Protein AF-A0A078K912-F1 (afdb_monomer_lite)

Sequence (157 aa):
MDDIADFLDISDNPNKNKKINKDNENKNMNKNKAQEKIVTLESTPLNSIKDCEHLGEILAFRIKKSNAKSVAIERFISIILQASEMKLGNKELISLNRKIQDMIDKREKKQRESLVNKKKPNEVKNSIKNYKDEVDMIYGDLSYDEEDYDDEYPEDF

pLDDT: mean 70.92, std 22.08, range [36.16, 97.94]

Foldseek 3Di:
DDDDDPDDDPDDDDDDDDDDDDDDDDDPPPPPPVPPPVPDVVNQDPPDPVSVVVVVVNVVVCVVVDPDDPVVVVVVVVVVVVVCPVVDDPVRVVVVVVVVVVVVVVVVVVVVVVVVVVVPPPPVVVVVVVVVVVCCVVPVPPPPPPPPPPPPDDDDD

Structure (mmCIF, N/CA/C/O backbone):
data_AF-A0A078K912-F1
#
_entry.id   AF-A0A078K912-F1
#
loop_
_atom_site.group_PDB
_atom_site.id
_atom_site.type_symbol
_atom_site.label_atom_id
_atom_site.label_alt_id
_atom_site.label_comp_id
_atom_site.label_asym_id
_atom_site.label_entity_id
_atom_site.label_seq_id
_atom_site.pdbx_PDB_ins_code
_atom_site.Cartn_x
_atom_site.Cartn_y
_atom_site.Cartn_z
_atom_site.occupancy
_atom_site.B_iso_or_equiv
_atom_site.auth_seq_id
_atom_site.auth_comp_id
_atom_site.auth_asym_id
_atom_site.auth_atom_id
_atom_site.pdbx_PDB_model_num
ATOM 1 N N . MET A 1 1 ? -62.526 12.167 -3.284 1.00 42.31 1 MET A N 1
ATOM 2 C CA . MET A 1 1 ? -63.564 11.622 -2.400 1.00 42.31 1 MET A CA 1
ATOM 3 C C . MET A 1 1 ? -63.256 10.152 -2.273 1.00 42.31 1 MET A C 1
ATOM 5 O O . MET A 1 1 ? -63.278 9.465 -3.288 1.00 42.31 1 MET A O 1
ATOM 9 N N . ASP A 1 2 ? -62.810 9.757 -1.084 1.00 47.25 2 ASP A N 1
ATOM 10 C CA . ASP A 1 2 ? -62.801 8.365 -0.637 1.00 47.25 2 ASP A CA 1
ATOM 11 C C . ASP A 1 2 ? -64.218 7.787 -0.711 1.00 47.25 2 ASP A C 1
ATOM 13 O O . ASP A 1 2 ? -65.160 8.568 -0.640 1.00 47.25 2 ASP A O 1
ATOM 17 N N . ASP A 1 3 ? -64.328 6.468 -0.891 1.00 48.41 3 ASP A N 1
ATOM 18 C CA . ASP A 1 3 ? -65.366 5.575 -0.333 1.00 48.41 3 ASP A CA 1
ATOM 19 C C . ASP A 1 3 ? -65.168 4.185 -0.979 1.00 48.41 3 ASP A C 1
ATOM 21 O O . ASP A 1 3 ? -65.375 3.989 -2.174 1.00 48.41 3 ASP A O 1
ATOM 25 N N . ILE A 1 4 ? -64.493 3.251 -0.303 1.00 53.22 4 ILE A N 1
ATOM 26 C CA . ILE A 1 4 ? -65.132 2.245 0.565 1.00 53.22 4 ILE A CA 1
ATOM 27 C C . ILE A 1 4 ? -66.203 1.458 -0.204 1.00 53.22 4 ILE A C 1
ATOM 29 O O . ILE A 1 4 ? -67.387 1.769 -0.160 1.00 53.22 4 ILE A O 1
ATOM 33 N N . ALA A 1 5 ? -65.775 0.389 -0.874 1.00 51.50 5 ALA A N 1
ATOM 34 C CA . ALA A 1 5 ? -66.642 -0.730 -1.247 1.00 51.50 5 ALA A CA 1
ATOM 35 C C . ALA A 1 5 ? -65.825 -2.030 -1.350 1.00 51.50 5 ALA A C 1
ATOM 37 O O . ALA A 1 5 ? -65.942 -2.784 -2.306 1.00 51.50 5 ALA A O 1
ATOM 38 N N . ASP A 1 6 ? -64.983 -2.262 -0.341 1.00 52.56 6 ASP A N 1
ATOM 39 C CA . ASP A 1 6 ? -64.335 -3.548 -0.049 1.00 52.56 6 ASP A CA 1
ATOM 40 C C . ASP A 1 6 ? -64.937 -4.116 1.250 1.00 52.56 6 ASP A C 1
ATOM 42 O O . ASP A 1 6 ? -64.252 -4.444 2.219 1.00 52.56 6 ASP A O 1
ATOM 46 N N . PHE A 1 7 ? -66.267 -4.165 1.326 1.00 47.47 7 PHE A N 1
ATOM 47 C CA . PHE A 1 7 ? -66.950 -4.755 2.470 1.00 47.47 7 PHE A CA 1
ATOM 48 C C . PHE A 1 7 ? -68.193 -5.498 1.986 1.00 47.47 7 PHE A C 1
ATOM 50 O O . PHE A 1 7 ? -69.193 -4.871 1.655 1.00 47.47 7 PHE A O 1
ATOM 57 N N . LEU A 1 8 ? -68.108 -6.835 2.009 1.00 46.41 8 LEU A N 1
ATOM 58 C CA . LEU A 1 8 ? -69.173 -7.831 1.798 1.00 46.41 8 LEU A CA 1
ATOM 59 C C . LEU A 1 8 ? -69.328 -8.396 0.374 1.00 46.41 8 LEU A C 1
ATOM 61 O O . LEU A 1 8 ? -70.329 -8.159 -0.291 1.00 46.41 8 LEU A O 1
ATOM 65 N N . ASP A 1 9 ? -68.423 -9.299 -0.011 1.00 46.75 9 ASP A N 1
ATOM 66 C CA . ASP A 1 9 ? -68.859 -10.507 -0.729 1.00 46.75 9 ASP A CA 1
ATOM 67 C C . ASP A 1 9 ? -68.198 -11.752 -0.116 1.00 46.75 9 ASP A C 1
ATOM 69 O O . ASP A 1 9 ? -67.259 -12.355 -0.634 1.00 46.75 9 ASP A O 1
ATOM 73 N N . ILE A 1 10 ? -68.666 -12.078 1.092 1.00 49.59 10 ILE A N 1
ATOM 74 C CA . ILE A 1 10 ? -68.551 -13.420 1.659 1.00 49.59 10 ILE A CA 1
ATOM 75 C C . ILE A 1 10 ? -69.689 -14.223 1.029 1.00 49.59 10 ILE A C 1
ATOM 77 O O . ILE A 1 10 ? -70.836 -14.124 1.463 1.00 49.59 10 ILE A O 1
ATOM 81 N N . SER A 1 11 ? -69.370 -15.030 0.020 1.00 46.25 11 SER A N 1
ATOM 82 C CA . SER A 1 11 ? -70.209 -16.156 -0.380 1.00 46.25 11 SER A CA 1
ATOM 83 C C . SER A 1 11 ? -69.470 -17.466 -0.111 1.00 46.25 11 SER A C 1
ATOM 85 O O . SER A 1 11 ? -68.668 -17.968 -0.896 1.00 46.25 11 SER A O 1
ATOM 87 N N . ASP A 1 12 ? -69.766 -18.013 1.066 1.00 42.56 12 ASP A N 1
ATOM 88 C CA . ASP A 1 12 ? -69.550 -19.407 1.424 1.00 42.56 12 ASP A CA 1
ATOM 89 C C . ASP A 1 12 ? -70.327 -20.328 0.466 1.00 42.56 12 ASP A C 1
ATOM 91 O O . ASP A 1 12 ? -71.558 -20.292 0.432 1.00 42.56 12 ASP A O 1
ATOM 95 N N . ASN A 1 13 ? -69.641 -21.233 -0.244 1.00 42.81 13 ASN A N 1
ATOM 96 C CA . ASN A 1 13 ? -70.169 -22.590 -0.421 1.00 42.81 13 ASN A CA 1
ATOM 97 C C . ASN A 1 13 ? -69.055 -23.622 -0.723 1.00 42.81 13 ASN A C 1
ATOM 99 O O . ASN A 1 13 ? -68.161 -23.350 -1.530 1.00 42.81 13 ASN A O 1
ATOM 103 N N . PRO A 1 14 ? -69.090 -24.818 -0.099 1.00 44.53 14 PRO A N 1
ATOM 104 C CA . PRO A 1 14 ? -67.968 -25.737 -0.007 1.00 44.53 14 PRO A CA 1
ATOM 105 C C . PRO A 1 14 ? -68.033 -26.874 -1.043 1.00 44.53 14 PRO A C 1
ATOM 107 O O . PRO A 1 14 ? -69.082 -27.206 -1.589 1.00 44.53 14 PRO A O 1
ATOM 110 N N . ASN A 1 15 ? -66.896 -27.555 -1.215 1.00 38.16 15 ASN A N 1
ATOM 111 C CA . ASN A 1 15 ? -66.718 -28.842 -1.902 1.00 38.16 15 ASN A CA 1
ATOM 112 C C . ASN A 1 15 ? -66.951 -28.893 -3.424 1.00 38.16 15 ASN A C 1
ATOM 114 O O . ASN A 1 15 ? -68.046 -29.191 -3.894 1.00 38.16 15 ASN A O 1
ATOM 118 N N . LYS A 1 16 ? -65.840 -28.885 -4.180 1.00 40.59 16 LYS A N 1
ATOM 119 C CA . LYS A 1 16 ? -65.564 -29.929 -5.190 1.00 40.59 16 LYS A CA 1
ATOM 120 C C . LYS A 1 16 ? -64.072 -30.010 -5.562 1.00 40.59 16 LYS A C 1
ATOM 122 O O . LYS A 1 16 ? -63.530 -29.169 -6.260 1.00 40.59 16 LYS A O 1
ATOM 127 N N . ASN A 1 17 ? -63.480 -31.126 -5.133 1.00 40.91 17 ASN A N 1
ATOM 128 C CA . ASN A 1 17 ? -62.391 -31.888 -5.753 1.00 40.91 17 ASN A CA 1
ATOM 129 C C . ASN A 1 17 ? -60.946 -31.347 -5.757 1.00 40.91 17 ASN A C 1
ATOM 131 O O . ASN A 1 17 ? -60.490 -30.662 -6.666 1.00 40.91 17 ASN A O 1
ATOM 135 N N . LYS A 1 18 ? -60.183 -31.896 -4.797 1.00 42.91 18 LYS A N 1
ATOM 136 C CA . LYS A 1 18 ? -58.762 -32.277 -4.888 1.00 42.91 18 LYS A CA 1
ATOM 137 C C . LYS A 1 18 ? -58.312 -32.601 -6.324 1.00 42.91 18 LYS A C 1
ATOM 139 O O . LYS A 1 18 ? -58.683 -33.642 -6.864 1.00 42.91 18 LYS A O 1
ATOM 144 N N . LYS A 1 19 ? -57.346 -31.835 -6.832 1.00 39.97 19 LYS A N 1
ATOM 145 C CA . LYS A 1 19 ? -56.191 -32.388 -7.550 1.00 39.97 19 LYS A CA 1
ATOM 146 C C . LYS A 1 19 ? -54.924 -31.715 -7.039 1.00 39.97 19 LYS A C 1
ATOM 148 O O . LYS A 1 19 ? -54.718 -30.518 -7.180 1.00 39.97 19 LYS A O 1
ATOM 153 N N . ILE A 1 20 ? -54.124 -32.542 -6.383 1.00 41.19 20 ILE A N 1
ATOM 154 C CA . ILE A 1 20 ? -52.758 -32.286 -5.953 1.00 41.19 20 ILE A CA 1
ATOM 155 C C . ILE A 1 20 ? -51.915 -32.073 -7.212 1.00 41.19 20 ILE A C 1
ATOM 157 O O . ILE A 1 20 ? -51.899 -32.949 -8.070 1.00 41.19 20 ILE A O 1
ATOM 161 N N . ASN A 1 21 ? -51.200 -30.954 -7.293 1.00 36.38 21 ASN A N 1
ATOM 162 C CA . ASN A 1 21 ? -49.865 -30.926 -7.879 1.00 36.38 21 ASN A CA 1
ATOM 163 C C . ASN A 1 21 ? -49.016 -29.954 -7.062 1.00 36.38 21 ASN A C 1
ATOM 165 O O . ASN A 1 21 ? -49.177 -28.738 -7.105 1.00 36.38 21 ASN A O 1
ATOM 169 N N . LYS A 1 22 ? -48.179 -30.578 -6.239 1.00 37.78 22 LYS A N 1
ATOM 170 C CA . LYS A 1 22 ? -47.045 -30.000 -5.538 1.00 37.78 22 LYS A CA 1
ATOM 171 C C . LYS A 1 22 ? -45.945 -29.688 -6.561 1.00 37.78 22 LYS A C 1
ATOM 173 O O . LYS A 1 22 ? -45.870 -30.343 -7.595 1.00 37.78 22 LYS A O 1
ATOM 178 N N . ASP A 1 23 ? -45.084 -28.757 -6.168 1.00 36.16 23 ASP A N 1
ATOM 179 C CA . ASP A 1 23 ? -43.730 -28.517 -6.684 1.00 36.16 23 ASP A CA 1
ATOM 180 C C . ASP A 1 23 ? -43.605 -27.546 -7.870 1.00 36.16 23 ASP A C 1
ATOM 182 O O . ASP A 1 23 ? -43.636 -27.923 -9.038 1.00 36.16 23 ASP A O 1
ATOM 186 N N . ASN A 1 24 ? -43.373 -26.264 -7.556 1.00 37.91 24 ASN A N 1
ATOM 187 C CA . ASN A 1 24 ? -42.054 -25.636 -7.752 1.00 37.91 24 ASN A CA 1
ATOM 188 C C . ASN A 1 24 ? -42.100 -24.135 -7.418 1.00 37.91 24 ASN A C 1
ATOM 190 O O . ASN A 1 24 ? -42.073 -23.275 -8.295 1.00 37.91 24 ASN A O 1
ATOM 194 N N . GLU A 1 25 ? -42.108 -23.817 -6.124 1.00 38.44 25 GLU A N 1
ATOM 195 C CA . GLU A 1 25 ? -41.561 -22.545 -5.656 1.00 38.44 25 GLU A CA 1
ATOM 196 C C . GLU A 1 25 ? -40.057 -22.700 -5.398 1.00 38.44 25 GLU A C 1
ATOM 198 O O . GLU A 1 25 ? -39.588 -23.733 -4.924 1.00 38.44 25 GLU A O 1
ATOM 203 N N . ASN A 1 26 ? -39.327 -21.612 -5.643 1.00 41.38 26 ASN A N 1
ATOM 204 C CA . ASN A 1 26 ? -37.936 -21.364 -5.264 1.00 41.38 26 ASN A CA 1
ATOM 205 C C . ASN A 1 26 ? -36.834 -22.086 -6.051 1.00 41.38 26 ASN A C 1
ATOM 207 O O . ASN A 1 26 ? -36.354 -23.151 -5.669 1.00 41.38 26 ASN A O 1
ATOM 211 N N . LYS A 1 27 ? -36.256 -21.351 -7.011 1.00 41.56 27 LYS A N 1
ATOM 212 C CA . LYS A 1 27 ? -34.839 -20.927 -6.960 1.00 41.56 27 LYS A CA 1
ATOM 213 C C . LYS A 1 27 ? -34.498 -20.071 -8.180 1.00 41.56 27 LYS A C 1
ATOM 215 O O . LYS A 1 27 ? -34.014 -20.570 -9.183 1.00 41.56 27 LYS A O 1
ATOM 220 N N . ASN A 1 28 ? -34.662 -18.759 -8.048 1.00 40.44 28 ASN A N 1
ATOM 221 C CA . ASN A 1 28 ? -33.866 -17.809 -8.829 1.00 40.44 28 ASN A CA 1
ATOM 222 C C . ASN A 1 28 ? -33.258 -16.733 -7.920 1.00 40.44 28 ASN A C 1
ATOM 224 O O . ASN A 1 28 ? -33.176 -15.559 -8.251 1.00 40.44 28 ASN A O 1
ATOM 228 N N . MET A 1 29 ? -32.753 -17.163 -6.759 1.00 41.16 29 MET A N 1
ATOM 229 C CA . MET A 1 29 ? -31.608 -16.493 -6.150 1.00 41.16 29 MET A CA 1
ATOM 230 C C . MET A 1 29 ? -30.361 -17.007 -6.858 1.00 41.16 29 MET A C 1
ATOM 232 O O . MET A 1 29 ? -29.682 -17.919 -6.375 1.00 41.16 29 MET A O 1
ATOM 236 N N . ASN A 1 30 ? -30.083 -16.434 -8.029 1.00 39.62 30 ASN A N 1
ATOM 237 C CA . ASN A 1 30 ? -28.780 -16.565 -8.655 1.00 39.62 30 ASN A CA 1
ATOM 238 C C . ASN A 1 30 ? -27.790 -15.832 -7.749 1.00 39.62 30 ASN A C 1
ATOM 240 O O . ASN A 1 30 ? -27.601 -14.619 -7.804 1.00 39.62 30 ASN A O 1
ATOM 244 N N . LYS A 1 31 ? -27.230 -16.599 -6.813 1.00 47.00 31 LYS A N 1
ATOM 245 C CA . LYS A 1 31 ? -26.100 -16.202 -5.995 1.00 47.00 31 LYS A CA 1
ATOM 246 C C . LYS A 1 31 ? -25.013 -15.782 -6.974 1.00 47.00 31 LYS A C 1
ATOM 248 O O . LYS A 1 31 ? -24.408 -16.641 -7.610 1.00 47.00 31 LYS A O 1
ATOM 253 N N . ASN A 1 32 ? -24.706 -14.489 -7.018 1.00 46.19 32 ASN A N 1
ATOM 254 C CA . ASN A 1 32 ? -23.380 -14.016 -7.389 1.00 46.19 32 ASN A CA 1
ATOM 255 C C . ASN A 1 32 ? -22.392 -14.531 -6.327 1.00 46.19 32 ASN A C 1
ATOM 257 O O . ASN A 1 32 ? -21.847 -13.780 -5.523 1.00 46.19 32 ASN A O 1
ATOM 261 N N . LYS A 1 33 ? -22.175 -15.853 -6.292 1.00 43.66 33 LYS A N 1
ATOM 262 C CA . LYS A 1 33 ? -20.908 -16.407 -5.850 1.00 43.66 33 LYS A CA 1
ATOM 263 C C . LYS A 1 33 ? -19.940 -15.888 -6.893 1.00 43.66 33 LYS A C 1
ATOM 265 O O . LYS A 1 33 ? -19.838 -16.460 -7.974 1.00 43.66 33 LYS A O 1
ATOM 270 N N . ALA A 1 34 ? -19.276 -14.778 -6.578 1.00 47.94 34 ALA A N 1
ATOM 271 C CA . ALA A 1 34 ? -17.973 -14.514 -7.147 1.00 47.94 34 ALA A CA 1
ATOM 272 C C . ALA A 1 34 ? -17.196 -15.807 -6.913 1.00 47.94 34 ALA A C 1
ATOM 274 O O . ALA A 1 34 ? -16.829 -16.119 -5.780 1.00 47.94 34 ALA A O 1
ATOM 275 N N . GLN A 1 35 ? -17.098 -16.640 -7.950 1.00 44.56 35 GLN A N 1
ATOM 276 C CA . GLN A 1 35 ? -16.131 -17.710 -7.957 1.00 44.56 35 GLN A CA 1
ATOM 277 C C . GLN A 1 35 ? -14.829 -16.972 -7.711 1.00 44.56 35 GLN A C 1
ATOM 279 O O . GLN A 1 35 ? -14.396 -16.183 -8.553 1.00 44.56 35 GLN A O 1
ATOM 284 N N . GLU A 1 36 ? -14.268 -17.140 -6.516 1.00 54.00 36 GLU A N 1
ATOM 285 C CA . GLU A 1 36 ? -12.868 -16.857 -6.285 1.00 54.00 36 GLU A CA 1
ATOM 286 C C . GLU A 1 36 ? -12.153 -17.786 -7.255 1.00 54.00 36 GLU A C 1
ATOM 288 O O . GLU A 1 36 ? -11.859 -18.937 -6.941 1.00 54.00 36 GLU A O 1
ATOM 293 N N . LYS A 1 37 ? -11.978 -17.324 -8.501 1.00 55.66 37 LYS A N 1
ATOM 294 C CA . LYS A 1 37 ? -11.022 -17.918 -9.411 1.00 55.66 37 LYS A CA 1
ATOM 295 C C . LYS A 1 37 ? -9.747 -17.898 -8.598 1.00 55.66 37 LYS A C 1
ATOM 297 O O . LYS A 1 37 ? -9.261 -16.830 -8.214 1.00 55.66 37 LYS A O 1
ATOM 302 N N . ILE A 1 38 ? -9.290 -19.085 -8.226 1.00 58.34 38 ILE A N 1
ATOM 303 C CA . ILE A 1 38 ? -7.992 -19.263 -7.609 1.00 58.34 38 ILE A CA 1
ATOM 304 C C . ILE A 1 38 ? -7.023 -18.846 -8.707 1.00 58.34 38 ILE A C 1
ATOM 306 O O . ILE A 1 38 ? -6.670 -19.635 -9.572 1.00 58.34 38 ILE A O 1
ATOM 310 N N . VAL A 1 39 ? -6.700 -17.554 -8.744 1.00 56.50 39 VAL A N 1
ATOM 311 C CA . VAL A 1 39 ? -5.637 -17.032 -9.585 1.00 56.50 39 VAL A CA 1
ATOM 312 C C . VAL A 1 39 ? -4.373 -17.621 -8.991 1.00 56.50 39 VAL A C 1
ATOM 314 O O . VAL A 1 39 ? -3.912 -17.190 -7.928 1.00 56.50 39 VAL A O 1
ATOM 317 N N . THR A 1 40 ? -3.904 -18.697 -9.613 1.00 61.44 40 THR A N 1
ATOM 318 C CA . THR A 1 40 ? -2.572 -19.237 -9.390 1.00 61.44 40 THR A CA 1
ATOM 319 C C . THR A 1 40 ? -1.604 -18.175 -9.880 1.00 61.44 40 THR A C 1
ATOM 321 O O . THR A 1 40 ? -1.756 -17.680 -10.995 1.00 61.44 40 THR A O 1
ATOM 324 N N . LEU A 1 41 ? -0.637 -17.786 -9.050 1.00 62.50 41 LEU A N 1
ATOM 325 C CA . LEU A 1 41 ? 0.323 -16.722 -9.379 1.00 62.50 41 LEU A CA 1
ATOM 326 C C . LEU A 1 41 ? 1.057 -16.997 -10.705 1.00 62.50 41 LEU A C 1
ATOM 328 O O . LEU A 1 41 ? 1.401 -16.068 -11.424 1.00 62.50 41 LEU A O 1
ATOM 332 N N . GLU A 1 42 ? 1.189 -18.270 -11.078 1.00 62.97 42 GLU A N 1
ATOM 333 C CA . GLU A 1 42 ? 1.762 -18.726 -12.350 1.00 62.97 42 GLU A CA 1
ATOM 334 C C . GLU A 1 42 ? 0.929 -18.359 -13.594 1.00 62.97 42 GLU A C 1
ATOM 336 O O . GLU A 1 42 ? 1.427 -18.421 -14.711 1.00 62.97 42 GLU A O 1
ATOM 341 N N . SER A 1 43 ? -0.333 -17.952 -13.420 1.00 66.25 43 SER A N 1
ATOM 342 C CA . SER A 1 43 ? -1.256 -17.606 -14.513 1.00 66.25 43 SER A CA 1
ATOM 343 C C . SER A 1 43 ? -1.375 -16.102 -14.786 1.00 66.25 43 SER A C 1
ATOM 345 O O . SER A 1 43 ? -2.127 -15.703 -15.672 1.00 66.25 43 SER A O 1
ATOM 347 N N . THR A 1 44 ? -0.663 -15.251 -14.037 1.00 74.38 44 THR A N 1
ATOM 348 C CA . THR A 1 44 ? -0.724 -13.786 -14.188 1.00 74.38 44 THR A CA 1
ATOM 349 C C . THR A 1 44 ? 0.675 -13.235 -14.469 1.00 74.38 44 THR A C 1
ATOM 351 O O . THR A 1 44 ? 1.372 -12.826 -13.538 1.00 74.38 44 THR A O 1
ATOM 354 N N . PRO A 1 45 ? 1.134 -13.268 -15.734 1.00 82.56 45 PRO A N 1
ATOM 355 C CA . PRO A 1 45 ? 2.450 -12.747 -16.092 1.00 82.56 45 PRO A CA 1
ATOM 356 C C . PRO A 1 45 ? 2.515 -11.236 -15.841 1.00 82.56 45 PRO A C 1
ATOM 358 O O . PRO A 1 45 ? 1.572 -10.531 -16.157 1.00 82.56 45 PRO A O 1
ATOM 361 N N . LEU A 1 46 ? 3.632 -10.714 -15.329 1.00 88.31 46 LEU A N 1
ATOM 362 C CA . LEU A 1 46 ? 3.812 -9.278 -15.048 1.00 88.31 46 LEU A CA 1
ATOM 363 C C . LEU A 1 46 ? 4.496 -8.546 -16.212 1.00 88.31 46 LEU A C 1
ATOM 365 O O . LEU A 1 46 ? 5.519 -7.886 -16.035 1.00 88.31 46 LEU A O 1
ATOM 369 N N . ASN A 1 47 ? 3.955 -8.715 -17.419 1.00 90.56 47 ASN A N 1
ATOM 370 C CA . ASN A 1 47 ? 4.568 -8.202 -18.649 1.00 90.56 47 ASN A CA 1
ATOM 371 C C . ASN A 1 47 ? 4.017 -6.835 -19.074 1.00 90.56 47 ASN A C 1
ATOM 373 O O . ASN A 1 47 ? 4.674 -6.117 -19.827 1.00 90.56 47 ASN A O 1
ATOM 377 N N . SER A 1 48 ? 2.821 -6.466 -18.610 1.00 92.25 48 SER A N 1
ATOM 378 C CA . SER A 1 48 ? 2.193 -5.183 -18.914 1.00 92.25 48 SER A CA 1
ATOM 379 C C . SER A 1 48 ? 1.719 -4.458 -17.657 1.00 92.25 48 SER A C 1
ATOM 381 O O . SER A 1 48 ? 1.509 -5.057 -16.603 1.00 92.25 48 SER A O 1
ATOM 383 N N . ILE A 1 49 ? 1.494 -3.147 -17.789 1.00 93.19 49 ILE A N 1
ATOM 384 C CA . ILE A 1 49 ? 0.905 -2.324 -16.722 1.00 93.19 49 ILE A CA 1
ATOM 385 C C . ILE A 1 49 ? -0.433 -2.918 -16.264 1.00 93.19 49 ILE A C 1
ATOM 387 O O . ILE A 1 49 ? -0.663 -3.040 -15.065 1.00 93.19 49 ILE A O 1
ATOM 391 N N . LYS A 1 50 ? -1.273 -3.359 -17.211 1.00 92.38 50 LYS A N 1
ATOM 392 C CA . LYS A 1 50 ? -2.588 -3.944 -16.916 1.00 92.38 50 LYS A CA 1
ATOM 393 C C . LYS A 1 50 ? -2.483 -5.229 -16.101 1.00 92.38 50 LYS A C 1
ATOM 395 O O . LYS A 1 50 ? -3.309 -5.450 -15.221 1.00 92.38 50 LYS A O 1
ATOM 400 N N . ASP A 1 51 ? -1.472 -6.056 -16.362 1.00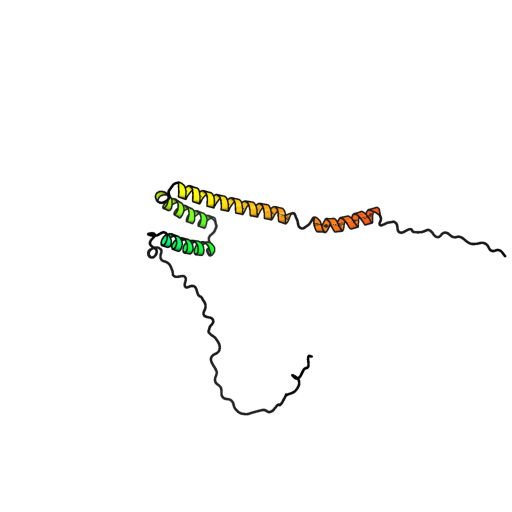 90.75 51 ASP A N 1
ATOM 401 C CA . ASP A 1 51 ? -1.279 -7.291 -15.598 1.00 90.75 51 ASP A CA 1
ATOM 402 C C . ASP A 1 51 ? -0.864 -6.992 -14.152 1.00 90.75 51 ASP A C 1
ATOM 404 O O . ASP A 1 51 ? -1.383 -7.595 -13.208 1.00 90.75 51 ASP A O 1
ATOM 408 N N . CYS A 1 52 ? 0.026 -6.011 -13.969 1.00 92.12 52 CYS A N 1
ATOM 409 C CA . CYS A 1 52 ? 0.435 -5.530 -12.651 1.00 92.12 52 CYS A CA 1
ATOM 410 C C . CYS A 1 52 ? -0.741 -4.922 -11.873 1.00 92.12 52 CYS A C 1
ATOM 412 O O . CYS A 1 52 ? -0.903 -5.207 -10.685 1.00 92.12 52 CYS A O 1
ATOM 414 N N . GLU A 1 53 ? -1.576 -4.114 -12.531 1.00 92.75 53 GLU A N 1
ATOM 415 C CA . GLU A 1 53 ? -2.787 -3.537 -11.938 1.00 92.75 53 GLU A CA 1
ATOM 416 C C . GLU A 1 53 ? -3.777 -4.631 -11.531 1.00 92.75 53 GLU A C 1
ATOM 418 O O . GLU A 1 53 ? -4.232 -4.649 -10.386 1.00 92.75 53 GLU A O 1
ATOM 423 N N . HIS A 1 54 ? -4.039 -5.597 -12.416 1.00 91.50 54 HIS A N 1
ATOM 424 C CA . HIS A 1 54 ? -4.962 -6.693 -12.142 1.00 91.50 54 HIS A CA 1
ATOM 425 C C . HIS A 1 54 ? -4.518 -7.544 -10.944 1.00 91.50 54 HIS A C 1
ATOM 427 O O . HIS A 1 54 ? -5.314 -7.811 -10.037 1.00 91.50 54 HIS A O 1
ATOM 433 N N . LEU A 1 55 ? -3.237 -7.932 -10.889 1.00 92.12 55 LEU A N 1
ATOM 434 C CA . LEU A 1 55 ? -2.704 -8.657 -9.735 1.00 92.12 55 LEU A CA 1
ATOM 435 C C . LEU A 1 55 ? -2.780 -7.801 -8.462 1.00 92.12 55 LEU A C 1
ATOM 437 O O . LEU A 1 55 ? -3.171 -8.303 -7.405 1.00 92.12 55 LEU A O 1
ATOM 441 N N . GLY A 1 56 ? -2.454 -6.510 -8.563 1.00 93.25 56 GLY A N 1
ATOM 442 C CA . GLY A 1 56 ? -2.553 -5.557 -7.461 1.00 93.25 56 GLY A CA 1
ATOM 443 C C . GLY A 1 56 ? -3.965 -5.471 -6.875 1.00 93.25 56 GLY A C 1
ATOM 444 O O . GLY A 1 56 ? -4.127 -5.521 -5.655 1.00 93.25 56 GLY A O 1
ATOM 445 N N . GLU A 1 57 ? -4.995 -5.418 -7.719 1.00 93.31 57 GLU A N 1
ATOM 446 C CA . GLU A 1 57 ? -6.401 -5.404 -7.298 1.00 93.31 57 GLU A CA 1
ATOM 447 C C . GLU A 1 57 ? -6.815 -6.702 -6.597 1.00 93.31 57 GLU A C 1
ATOM 449 O O . GLU A 1 57 ? -7.449 -6.657 -5.536 1.00 93.31 57 GLU A O 1
ATOM 454 N N . ILE A 1 58 ? -6.414 -7.857 -7.139 1.00 91.62 58 ILE A N 1
ATOM 455 C CA . ILE A 1 58 ? -6.679 -9.165 -6.524 1.00 91.62 58 ILE A CA 1
ATOM 456 C C . ILE A 1 58 ? -6.037 -9.240 -5.136 1.00 91.62 58 ILE A C 1
ATOM 458 O O . ILE A 1 58 ? -6.694 -9.631 -4.164 1.00 91.62 58 ILE A O 1
ATOM 462 N N . LEU A 1 59 ? -4.764 -8.852 -5.018 1.00 92.94 59 LEU A N 1
ATOM 463 C CA . LEU A 1 59 ? -4.052 -8.846 -3.742 1.00 92.94 59 LEU A CA 1
ATOM 464 C C . LEU A 1 59 ? -4.692 -7.864 -2.758 1.00 92.94 59 LEU A C 1
ATOM 466 O O . LEU A 1 59 ? -4.940 -8.232 -1.611 1.00 92.94 59 LEU A O 1
ATOM 470 N N . ALA A 1 60 ? -5.044 -6.656 -3.199 1.00 94.25 60 ALA A N 1
ATOM 471 C CA . ALA A 1 60 ? -5.713 -5.665 -2.362 1.00 94.25 60 ALA A CA 1
ATOM 472 C C . ALA A 1 60 ? -7.065 -6.172 -1.837 1.00 94.25 60 ALA A C 1
ATOM 474 O O . ALA A 1 60 ? -7.383 -5.988 -0.659 1.00 94.25 60 ALA A O 1
ATOM 475 N N . PHE A 1 61 ? -7.856 -6.841 -2.680 1.00 94.25 61 PHE A N 1
ATOM 476 C CA . PHE A 1 61 ? -9.113 -7.464 -2.272 1.00 94.25 61 PHE A CA 1
ATOM 477 C C . PHE A 1 61 ? -8.895 -8.559 -1.222 1.00 94.25 61 PHE A C 1
ATOM 479 O O . PHE A 1 61 ? -9.595 -8.583 -0.207 1.00 94.25 61 PHE A O 1
ATOM 486 N N . ARG A 1 62 ? -7.893 -9.426 -1.422 1.00 92.75 62 ARG A N 1
ATOM 487 C CA . ARG A 1 62 ? -7.538 -10.479 -0.460 1.00 92.75 62 ARG A CA 1
ATOM 488 C C . ARG A 1 62 ? -7.050 -9.899 0.867 1.00 92.75 62 ARG A C 1
ATOM 490 O O . ARG A 1 62 ? -7.495 -10.364 1.909 1.00 92.75 62 ARG A O 1
ATOM 497 N N . ILE A 1 63 ? -6.214 -8.857 0.852 1.00 95.00 63 ILE A N 1
ATOM 498 C CA . ILE A 1 63 ? -5.753 -8.170 2.072 1.00 95.00 63 ILE A CA 1
ATOM 499 C C . ILE A 1 63 ? -6.942 -7.595 2.845 1.00 95.00 63 ILE A C 1
ATOM 501 O O . ILE A 1 63 ? -7.037 -7.809 4.049 1.00 95.00 63 ILE A O 1
ATOM 505 N N . LYS A 1 64 ? -7.879 -6.917 2.166 1.00 93.94 64 LYS A N 1
ATOM 506 C CA . LYS A 1 64 ? -9.073 -6.332 2.806 1.00 93.94 64 LYS A CA 1
ATOM 507 C C . LYS A 1 64 ? -9.969 -7.371 3.483 1.00 93.94 64 LYS A C 1
ATOM 509 O O . LYS A 1 64 ? -10.622 -7.045 4.467 1.00 93.94 64 LYS A O 1
ATOM 514 N N . LYS A 1 65 ? -10.025 -8.591 2.945 1.00 94.62 65 LYS A N 1
ATOM 515 C CA . LYS A 1 65 ? -10.808 -9.707 3.497 1.00 94.62 65 LYS A CA 1
ATOM 516 C C . LYS A 1 65 ? -10.025 -10.598 4.463 1.00 94.62 65 LYS A C 1
ATOM 518 O O . LYS A 1 65 ? -10.602 -11.513 5.043 1.00 94.62 65 LYS A O 1
ATOM 523 N N . SER A 1 66 ? -8.721 -10.378 4.598 1.00 93.75 66 SER A N 1
ATOM 524 C CA . SER A 1 66 ? -7.853 -11.220 5.410 1.00 93.75 66 SER A CA 1
ATOM 525 C C . SER A 1 66 ? -8.075 -10.971 6.900 1.00 93.75 66 SER A C 1
ATOM 527 O O . SER A 1 66 ? -8.165 -9.829 7.341 1.00 93.75 66 SER A O 1
ATOM 529 N N . ASN A 1 67 ? -8.066 -12.047 7.689 1.00 95.75 67 ASN A N 1
ATOM 530 C CA . ASN A 1 67 ? -8.048 -11.989 9.156 1.00 95.75 67 ASN A CA 1
ATOM 531 C C . ASN A 1 67 ? -6.617 -11.888 9.723 1.00 95.75 67 ASN A C 1
ATOM 533 O O . ASN A 1 67 ? -6.406 -12.022 10.930 1.00 95.75 67 ASN A O 1
ATOM 537 N N . ALA A 1 68 ? -5.608 -11.713 8.864 1.00 95.38 68 ALA A N 1
ATOM 538 C CA . ALA A 1 68 ? -4.220 -11.618 9.290 1.00 95.38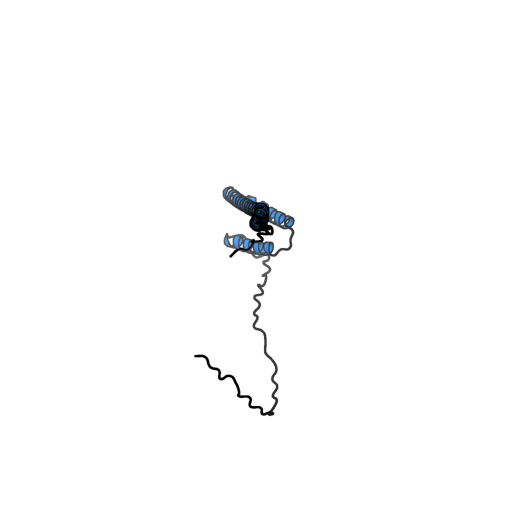 68 ALA A CA 1
ATOM 539 C C . ALA A 1 68 ? -3.976 -10.355 10.131 1.00 95.38 68 ALA A C 1
ATOM 541 O O . ALA A 1 68 ? -4.469 -9.267 9.835 1.00 95.38 68 ALA A O 1
ATOM 542 N N . LYS A 1 69 ? -3.159 -10.496 11.180 1.00 96.31 69 LYS A N 1
ATOM 543 C CA . LYS A 1 69 ? -2.751 -9.371 12.033 1.00 96.31 69 LYS A CA 1
ATOM 544 C C . LYS A 1 69 ? -1.946 -8.344 11.231 1.00 96.31 69 LYS A C 1
ATOM 546 O O . LYS A 1 69 ? -1.221 -8.705 10.305 1.00 96.31 69 LYS A O 1
ATOM 551 N N . SER A 1 70 ? -1.979 -7.082 11.668 1.00 94.69 70 SER A N 1
ATOM 552 C CA . SER A 1 70 ? -1.284 -5.970 10.997 1.00 94.69 70 SER A CA 1
ATOM 553 C C . SER A 1 70 ? 0.197 -6.250 10.713 1.00 94.69 70 SER A C 1
ATOM 555 O O . SER A 1 70 ? 0.676 -5.900 9.643 1.00 94.69 70 SER A O 1
ATOM 557 N N . VAL A 1 71 ? 0.910 -6.908 11.636 1.00 96.56 71 VAL A N 1
ATOM 558 C CA . VAL A 1 71 ? 2.337 -7.249 11.469 1.00 96.56 71 VAL A CA 1
ATOM 559 C C . VAL A 1 71 ? 2.564 -8.220 10.305 1.00 96.56 71 VAL A C 1
ATOM 561 O O . VAL A 1 71 ? 3.547 -8.105 9.587 1.00 96.56 71 VAL A O 1
ATOM 564 N N . ALA A 1 72 ? 1.653 -9.170 10.082 1.00 97.06 72 ALA A N 1
ATOM 565 C CA . ALA A 1 72 ? 1.775 -10.100 8.961 1.00 97.06 72 ALA A CA 1
ATOM 566 C C . ALA A 1 72 ? 1.549 -9.392 7.615 1.00 97.06 72 ALA A C 1
ATOM 568 O O . ALA A 1 72 ? 2.260 -9.668 6.652 1.00 97.06 72 ALA A O 1
ATOM 569 N N . ILE A 1 73 ? 0.595 -8.454 7.562 1.00 96.81 73 ILE A N 1
ATOM 570 C CA . ILE A 1 73 ? 0.334 -7.643 6.364 1.00 96.81 73 ILE A CA 1
ATOM 571 C C . ILE A 1 73 ? 1.498 -6.692 6.068 1.00 96.81 73 ILE A C 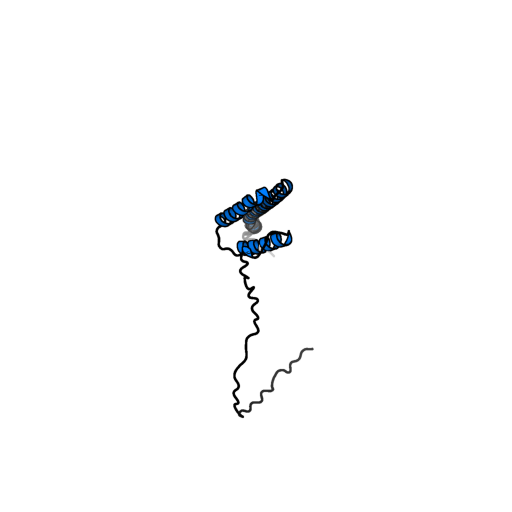1
ATOM 573 O O . ILE A 1 73 ? 1.875 -6.547 4.909 1.00 96.81 73 ILE A O 1
ATOM 577 N N . GLU A 1 74 ? 2.091 -6.080 7.095 1.00 96.25 74 GLU A N 1
ATOM 578 C CA . GLU A 1 74 ? 3.290 -5.248 6.944 1.00 96.25 74 GLU A CA 1
ATOM 579 C C . GLU A 1 74 ? 4.436 -6.054 6.323 1.00 96.25 74 GLU A C 1
ATOM 581 O O . GLU A 1 74 ? 4.914 -5.683 5.255 1.00 96.25 74 GLU A O 1
ATOM 586 N N . ARG A 1 75 ? 4.783 -7.214 6.897 1.00 97.62 75 ARG A N 1
ATOM 587 C CA . ARG A 1 75 ? 5.843 -8.082 6.355 1.00 97.62 75 ARG A CA 1
ATOM 588 C C . ARG A 1 75 ? 5.584 -8.501 4.911 1.00 97.62 75 ARG A C 1
ATOM 590 O O . ARG A 1 75 ? 6.508 -8.512 4.104 1.00 97.62 75 ARG A O 1
ATOM 597 N N . PHE A 1 76 ? 4.337 -8.832 4.580 1.00 96.50 76 PHE A N 1
ATOM 598 C CA . PHE A 1 76 ? 3.943 -9.173 3.214 1.00 96.50 76 PHE A CA 1
ATOM 599 C C . PHE A 1 76 ? 4.222 -8.026 2.230 1.00 96.50 76 PHE A C 1
ATOM 601 O O . PHE A 1 76 ? 4.825 -8.250 1.181 1.00 96.50 76 PHE A O 1
ATOM 608 N N . ILE A 1 77 ? 3.833 -6.796 2.578 1.00 95.94 77 ILE A N 1
ATOM 609 C CA . ILE A 1 77 ? 4.082 -5.612 1.743 1.00 95.94 77 ILE A CA 1
ATOM 610 C C . ILE A 1 77 ? 5.586 -5.329 1.644 1.00 95.94 77 ILE A C 1
ATOM 612 O O . ILE A 1 77 ? 6.072 -5.032 0.554 1.00 95.94 77 ILE A O 1
ATOM 616 N N . SER A 1 78 ? 6.326 -5.471 2.744 1.00 95.88 78 SER A N 1
ATOM 617 C CA . SER A 1 78 ? 7.775 -5.252 2.788 1.00 95.88 78 SER A CA 1
ATOM 618 C C . SER A 1 78 ? 8.539 -6.204 1.863 1.00 95.88 78 SER A C 1
ATOM 620 O O . SER A 1 78 ? 9.411 -5.753 1.123 1.00 95.88 78 SER A O 1
ATOM 622 N N . ILE A 1 79 ? 8.158 -7.487 1.811 1.00 96.88 79 ILE A N 1
ATOM 623 C CA . ILE A 1 79 ? 8.735 -8.461 0.865 1.00 96.88 79 ILE A CA 1
ATOM 624 C C . ILE A 1 79 ? 8.500 -8.023 -0.590 1.00 96.88 79 ILE A C 1
ATOM 626 O O . ILE A 1 79 ? 9.424 -8.047 -1.401 1.00 96.88 79 ILE A O 1
ATOM 630 N N . ILE A 1 80 ? 7.279 -7.592 -0.927 1.00 94.44 80 ILE A N 1
ATOM 631 C CA . ILE A 1 80 ? 6.945 -7.141 -2.289 1.00 94.44 80 ILE A CA 1
ATOM 632 C C . ILE A 1 80 ? 7.728 -5.878 -2.657 1.00 94.44 80 ILE A C 1
ATOM 634 O O . ILE A 1 80 ? 8.235 -5.772 -3.775 1.00 94.44 80 ILE A O 1
ATOM 638 N N . LEU A 1 81 ? 7.837 -4.925 -1.730 1.00 94.56 81 LEU A N 1
ATOM 639 C CA . LEU A 1 81 ? 8.551 -3.674 -1.964 1.00 94.56 81 LEU A CA 1
ATOM 640 C C . LEU A 1 81 ? 10.043 -3.921 -2.217 1.00 94.56 81 LEU A C 1
ATOM 642 O O . LEU A 1 81 ? 10.579 -3.384 -3.181 1.00 94.56 81 LEU A O 1
ATOM 646 N N . GLN A 1 82 ? 10.681 -4.783 -1.418 1.00 94.62 82 GLN A N 1
ATOM 647 C CA . GLN A 1 82 ? 12.082 -5.180 -1.614 1.00 94.62 82 GLN A CA 1
ATOM 648 C C . GLN A 1 82 ? 12.295 -5.861 -2.970 1.00 94.62 82 GLN A C 1
ATOM 650 O O . GLN A 1 82 ? 13.200 -5.494 -3.712 1.00 94.62 82 GLN A O 1
ATOM 655 N N . ALA A 1 83 ? 11.416 -6.793 -3.352 1.00 93.25 83 ALA A N 1
ATOM 656 C CA . ALA A 1 83 ? 11.488 -7.440 -4.664 1.00 93.25 83 ALA A CA 1
ATOM 657 C C . ALA A 1 83 ? 11.294 -6.455 -5.836 1.00 93.25 83 ALA A C 1
ATOM 659 O O . ALA A 1 83 ? 11.744 -6.717 -6.952 1.00 93.25 83 ALA A O 1
ATOM 660 N N . SER A 1 84 ? 10.634 -5.320 -5.590 1.00 93.69 84 SER A N 1
ATOM 661 C CA . SER A 1 84 ? 10.367 -4.291 -6.597 1.00 93.69 84 SER A CA 1
ATOM 662 C C . SER A 1 84 ? 11.503 -3.275 -6.751 1.00 93.69 84 SER A C 1
ATOM 664 O O . SER A 1 84 ? 11.511 -2.549 -7.741 1.00 93.69 84 SER A O 1
ATOM 666 N N . GLU A 1 85 ? 12.467 -3.216 -5.825 1.00 90.44 85 GLU A N 1
ATOM 667 C CA . GLU A 1 85 ? 13.511 -2.179 -5.781 1.00 90.44 85 GLU A CA 1
ATOM 668 C C . GLU A 1 85 ? 14.267 -2.054 -7.110 1.00 90.44 85 GLU A C 1
ATOM 670 O O . GLU A 1 85 ? 14.331 -0.976 -7.691 1.00 90.44 85 GLU A O 1
ATOM 675 N N . MET A 1 86 ? 14.736 -3.174 -7.665 1.00 91.44 86 MET A N 1
ATOM 676 C CA . MET A 1 86 ? 15.475 -3.191 -8.935 1.00 91.44 86 MET A CA 1
ATOM 677 C C . MET A 1 86 ? 14.644 -2.783 -10.162 1.00 91.44 86 MET A C 1
ATOM 679 O O . MET A 1 86 ? 15.199 -2.568 -11.241 1.00 91.44 86 MET A O 1
ATOM 683 N N . LYS A 1 87 ? 13.313 -2.748 -10.041 1.00 93.38 87 LYS A N 1
ATOM 684 C CA . LYS A 1 87 ? 12.381 -2.400 -11.124 1.00 93.38 87 LYS A CA 1
ATOM 685 C C . LYS A 1 87 ? 11.826 -0.983 -10.994 1.00 93.38 87 LYS A C 1
ATOM 687 O O . LYS A 1 87 ? 11.218 -0.499 -11.945 1.00 93.38 87 LYS A O 1
ATOM 692 N N . LEU A 1 88 ? 12.020 -0.328 -9.850 1.00 94.31 88 LEU A N 1
ATOM 693 C CA . LEU A 1 88 ? 11.515 1.012 -9.576 1.00 94.31 88 LEU A CA 1
ATOM 694 C C . LEU A 1 88 ? 12.637 2.040 -9.708 1.00 94.31 88 LEU A C 1
ATOM 696 O O . LEU A 1 88 ? 13.714 1.889 -9.139 1.00 94.31 88 LEU A O 1
ATOM 700 N N . GLY A 1 89 ? 12.371 3.118 -10.442 1.00 95.44 89 GLY A N 1
ATOM 701 C CA . GLY A 1 89 ? 13.257 4.269 -10.473 1.00 95.44 89 GLY A CA 1
ATOM 702 C C . GLY A 1 89 ? 13.068 5.168 -9.250 1.00 95.44 89 GLY A C 1
ATOM 703 O O . GLY A 1 89 ? 12.084 5.089 -8.508 1.00 95.44 89 GLY A O 1
ATOM 704 N N . ASN A 1 90 ? 14.002 6.105 -9.068 1.00 95.19 90 ASN A N 1
ATOM 705 C CA . ASN A 1 90 ? 13.955 7.067 -7.963 1.00 95.19 90 ASN A CA 1
ATOM 706 C C . ASN A 1 90 ? 12.659 7.898 -7.953 1.00 95.19 90 ASN A C 1
ATOM 708 O O . ASN A 1 90 ? 12.144 8.225 -6.885 1.00 95.19 90 ASN A O 1
ATOM 712 N N . LYS A 1 91 ? 12.103 8.232 -9.127 1.00 97.12 91 LYS A N 1
ATOM 713 C CA . LYS A 1 91 ? 10.852 9.003 -9.229 1.00 97.12 91 LYS A CA 1
ATOM 714 C C . LYS A 1 91 ? 9.660 8.211 -8.693 1.00 97.12 91 LYS A C 1
ATOM 716 O O . LYS A 1 91 ? 8.844 8.758 -7.949 1.00 97.12 91 LYS A O 1
ATOM 721 N N . GLU A 1 92 ? 9.571 6.932 -9.041 1.00 95.31 92 GLU A N 1
ATOM 722 C CA . GLU A 1 92 ? 8.513 6.033 -8.588 1.00 95.31 92 GLU A CA 1
ATOM 723 C C . GLU A 1 92 ? 8.616 5.794 -7.077 1.00 95.31 92 GLU A C 1
ATOM 725 O O . GLU A 1 92 ? 7.604 5.877 -6.380 1.00 95.31 92 GLU A O 1
ATOM 730 N N . LEU A 1 93 ? 9.832 5.602 -6.554 1.00 95.44 93 LEU A N 1
ATOM 731 C CA . LEU A 1 93 ? 10.084 5.459 -5.116 1.00 95.44 93 LEU A CA 1
ATOM 732 C C . LEU A 1 93 ? 9.657 6.705 -4.326 1.00 95.44 93 LEU A C 1
ATOM 734 O O . LEU A 1 93 ? 8.954 6.589 -3.321 1.00 95.44 93 LEU A O 1
ATOM 738 N N . ILE A 1 94 ? 10.001 7.905 -4.805 1.00 96.62 94 ILE A N 1
ATOM 739 C CA . ILE A 1 94 ? 9.567 9.169 -4.186 1.00 96.62 94 ILE A CA 1
ATOM 740 C C . ILE A 1 94 ? 8.035 9.289 -4.211 1.00 96.62 94 ILE A C 1
ATOM 742 O O . ILE A 1 94 ? 7.426 9.679 -3.212 1.00 96.62 94 ILE A O 1
ATOM 746 N N . SER A 1 95 ? 7.395 8.922 -5.326 1.00 96.88 95 SER A N 1
ATOM 747 C CA . SER A 1 95 ? 5.931 8.929 -5.452 1.00 96.88 95 SER A CA 1
ATOM 748 C C . SER A 1 95 ? 5.257 7.972 -4.460 1.00 96.88 95 SER A C 1
ATOM 750 O O . SER A 1 95 ? 4.279 8.344 -3.806 1.00 96.88 95 SER A O 1
ATOM 752 N N . LEU A 1 96 ? 5.794 6.758 -4.296 1.00 96.00 96 LEU A N 1
ATOM 753 C CA . LEU A 1 96 ? 5.308 5.785 -3.315 1.00 96.00 96 LEU A CA 1
ATOM 754 C C . LEU A 1 96 ? 5.484 6.288 -1.881 1.00 96.00 96 LEU A C 1
ATOM 756 O O . LEU A 1 96 ? 4.537 6.212 -1.098 1.00 96.00 96 LEU A O 1
ATOM 760 N N . ASN A 1 97 ? 6.643 6.866 -1.554 1.00 96.25 97 ASN A N 1
ATOM 761 C CA . ASN A 1 97 ? 6.886 7.439 -0.233 1.00 96.25 97 ASN A CA 1
ATOM 762 C C . ASN A 1 97 ? 5.870 8.545 0.094 1.00 96.25 97 ASN A C 1
ATOM 764 O O . ASN A 1 97 ? 5.266 8.529 1.163 1.00 96.25 97 ASN A O 1
ATOM 768 N N . ARG A 1 98 ? 5.589 9.450 -0.854 1.00 97.94 98 ARG A N 1
ATOM 769 C CA . ARG A 1 98 ? 4.566 10.492 -0.670 1.00 97.94 98 ARG A CA 1
ATOM 770 C C . ARG A 1 98 ? 3.185 9.901 -0.371 1.00 97.94 98 ARG A C 1
ATOM 772 O O . ARG A 1 98 ? 2.524 10.353 0.555 1.00 97.94 98 ARG A O 1
ATOM 779 N N . LYS A 1 99 ? 2.775 8.847 -1.088 1.00 97.00 99 LYS A N 1
ATOM 780 C CA . LYS A 1 99 ? 1.503 8.151 -0.815 1.00 97.00 99 LYS A CA 1
ATOM 781 C C . LYS A 1 99 ? 1.465 7.534 0.588 1.00 97.00 99 LYS A C 1
ATOM 783 O O . LYS A 1 99 ? 0.404 7.523 1.209 1.00 97.00 99 LYS A O 1
ATOM 788 N N . ILE A 1 100 ? 2.590 7.014 1.086 1.00 97.00 100 ILE A N 1
ATOM 789 C CA . ILE A 1 100 ? 2.697 6.481 2.453 1.00 97.00 100 ILE A CA 1
ATOM 790 C C . ILE A 1 100 ? 2.541 7.604 3.482 1.00 97.00 100 ILE A C 1
ATOM 792 O O . ILE A 1 100 ? 1.732 7.458 4.398 1.00 97.00 100 ILE A O 1
ATOM 796 N N . GLN A 1 101 ? 3.233 8.731 3.298 1.00 97.81 101 GLN A N 1
ATOM 797 C CA . GLN A 1 101 ? 3.103 9.897 4.180 1.00 97.81 101 GLN A CA 1
ATOM 798 C C . GLN A 1 101 ? 1.662 10.427 4.203 1.00 97.81 101 GLN A C 1
ATOM 800 O O . GLN A 1 101 ? 1.075 10.555 5.274 1.00 97.81 101 GLN A O 1
ATOM 805 N N . ASP A 1 102 ? 1.016 10.560 3.040 1.00 97.81 102 ASP A N 1
ATOM 806 C CA . ASP A 1 102 ? -0.391 10.975 2.957 1.00 97.81 102 ASP A CA 1
ATOM 807 C C . ASP A 1 102 ? -1.335 10.031 3.738 1.00 97.81 102 ASP A C 1
ATOM 809 O O . ASP A 1 102 ? -2.366 10.454 4.271 1.00 97.81 102 ASP A O 1
ATOM 813 N N . MET A 1 103 ? -1.033 8.726 3.788 1.00 96.81 103 MET A N 1
ATOM 814 C CA . MET A 1 103 ? -1.808 7.761 4.578 1.00 96.81 103 MET A CA 1
ATOM 815 C C . MET A 1 103 ? -1.579 7.919 6.083 1.00 96.81 103 MET A C 1
ATOM 817 O O . MET A 1 103 ? -2.536 7.756 6.848 1.00 96.81 103 MET A O 1
ATOM 821 N N . ILE A 1 104 ? -0.348 8.220 6.503 1.00 97.06 104 ILE A N 1
ATOM 822 C CA . ILE A 1 104 ? 0.005 8.499 7.900 1.00 97.06 104 ILE A CA 1
ATOM 823 C C . ILE A 1 104 ? -0.728 9.762 8.359 1.00 97.06 104 ILE A C 1
ATOM 825 O O . ILE A 1 104 ? -1.537 9.684 9.287 1.00 97.06 104 ILE A O 1
ATOM 829 N N . ASP A 1 105 ? -0.595 10.863 7.620 1.00 97.06 105 ASP A N 1
ATOM 830 C CA . ASP A 1 105 ? -1.225 12.151 7.932 1.00 97.06 105 ASP A CA 1
ATOM 831 C C . ASP A 1 105 ? -2.748 12.031 8.070 1.00 97.06 105 ASP A C 1
ATOM 833 O O . ASP A 1 105 ? -3.363 12.557 9.005 1.00 97.06 105 ASP A O 1
ATOM 837 N N . LYS A 1 106 ? -3.393 11.278 7.166 1.00 96.31 106 LYS A N 1
ATOM 838 C CA . LYS A 1 106 ? -4.838 11.005 7.235 1.00 96.31 106 LYS A CA 1
ATOM 839 C C . LYS A 1 106 ? -5.225 10.229 8.492 1.00 96.31 106 LYS A C 1
ATOM 841 O O . LYS A 1 106 ? -6.303 10.472 9.038 1.00 96.31 106 LYS A O 1
ATOM 846 N N . ARG A 1 107 ? -4.403 9.276 8.943 1.00 94.31 107 ARG A N 1
ATOM 847 C CA . ARG A 1 107 ? -4.665 8.511 10.174 1.00 94.31 107 ARG A CA 1
ATOM 848 C C . ARG A 1 107 ? -4.478 9.382 11.410 1.00 94.31 107 ARG A C 1
ATOM 850 O O . ARG A 1 107 ? -5.343 9.359 12.281 1.00 94.31 107 ARG A O 1
ATOM 857 N N . GLU A 1 108 ? -3.420 10.182 11.461 1.00 94.56 108 GLU A N 1
ATOM 858 C CA . GLU A 1 108 ? -3.158 11.100 12.572 1.00 94.56 108 GLU A CA 1
ATOM 859 C C . GLU A 1 108 ? -4.229 12.184 12.690 1.00 94.56 108 GLU A C 1
ATOM 861 O O . GLU A 1 108 ? -4.726 12.463 13.782 1.00 94.56 108 GLU A O 1
ATOM 866 N N . LYS A 1 109 ? -4.657 12.763 11.561 1.00 94.06 109 LYS A N 1
ATOM 867 C CA . LYS A 1 109 ? -5.778 13.708 11.521 1.00 94.06 109 LYS A CA 1
ATOM 868 C C . LYS A 1 109 ? -7.052 13.087 12.102 1.00 94.06 109 LYS A C 1
ATOM 870 O O . LYS A 1 109 ? -7.647 13.675 13.001 1.00 94.06 109 LYS A O 1
ATOM 875 N N . LYS A 1 110 ? -7.415 11.872 11.674 1.00 92.56 110 LYS A N 1
ATOM 876 C CA . LYS A 1 110 ? -8.580 11.147 12.216 1.00 92.56 110 LYS A CA 1
ATOM 877 C C . LYS A 1 110 ? -8.459 10.873 13.716 1.00 92.56 110 LYS A C 1
ATOM 879 O O . LYS A 1 110 ? -9.447 10.990 14.437 1.00 92.56 110 LYS A O 1
ATOM 884 N N . GLN A 1 111 ? -7.267 10.523 14.202 1.00 90.44 111 GLN A N 1
ATOM 885 C CA . GLN A 1 111 ? -7.039 10.329 15.636 1.00 90.44 111 GLN A CA 1
ATOM 886 C C . GLN A 1 111 ? -7.252 11.633 16.414 1.00 90.44 111 GLN A C 1
ATOM 888 O O . GLN A 1 111 ? -8.015 11.635 17.382 1.00 90.44 111 GLN A O 1
ATOM 893 N N . ARG A 1 112 ? -6.675 12.752 15.955 1.00 88.12 112 ARG A N 1
ATOM 894 C CA . ARG A 1 112 ? -6.879 14.078 1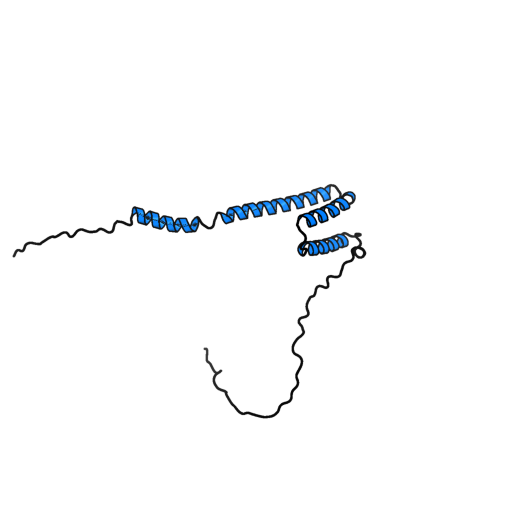6.565 1.00 88.12 112 ARG A CA 1
ATOM 895 C C . ARG A 1 112 ? -8.355 14.477 16.601 1.00 88.12 112 ARG A C 1
ATOM 897 O O . ARG A 1 112 ? -8.854 14.858 17.656 1.00 88.12 112 ARG A O 1
ATOM 904 N N . GLU A 1 113 ? -9.071 14.325 15.490 1.00 86.88 113 GLU A N 1
ATOM 905 C CA . GLU A 1 113 ? -10.509 14.620 15.405 1.00 86.88 113 GLU A CA 1
ATOM 906 C C . GLU A 1 113 ? -11.333 13.754 16.368 1.00 86.88 113 GLU A C 1
ATOM 908 O O . GLU A 1 113 ? -12.222 14.260 17.051 1.00 86.88 113 GLU A O 1
ATOM 913 N N . SER A 1 114 ? -11.005 12.464 16.502 1.00 80.75 114 SER A N 1
ATOM 914 C CA . SER A 1 114 ? -11.694 11.573 17.444 1.00 80.75 114 SER A CA 1
ATOM 915 C C . SER A 1 114 ? -11.496 11.977 18.913 1.00 80.75 114 SER A C 1
ATOM 917 O O . SER A 1 114 ? -12.417 11.844 19.718 1.00 80.75 114 SER A O 1
ATOM 919 N N . LEU A 1 115 ? -10.321 12.511 19.264 1.00 75.50 115 LEU A N 1
ATOM 920 C CA . LEU A 1 115 ? -10.022 13.004 20.610 1.00 75.50 115 LEU A CA 1
ATOM 921 C C . LEU A 1 115 ? -10.753 14.318 20.908 1.00 75.50 115 LEU A C 1
ATOM 923 O O . LEU A 1 115 ? -11.234 14.505 22.023 1.00 75.50 115 LEU A O 1
ATOM 927 N N . VAL A 1 116 ? -10.877 15.208 19.920 1.00 72.44 116 VAL A N 1
ATOM 928 C CA . VAL A 1 116 ? -11.624 16.471 20.052 1.00 72.44 116 VAL A CA 1
ATOM 929 C C . VAL A 1 116 ? -13.132 16.219 20.139 1.00 72.44 116 VAL A C 1
ATOM 931 O O . VAL A 1 116 ? -13.801 16.801 20.991 1.00 72.44 116 VAL A O 1
ATOM 934 N N . ASN A 1 117 ? -13.674 15.305 19.331 1.00 62.94 117 ASN A N 1
ATOM 935 C CA . ASN A 1 117 ? -15.108 14.994 19.330 1.00 62.94 117 ASN A CA 1
ATOM 936 C C . ASN A 1 117 ? -15.563 14.275 20.609 1.00 62.94 117 ASN A C 1
ATOM 938 O O . ASN A 1 117 ? -16.686 14.488 21.056 1.00 62.94 117 ASN A O 1
ATOM 942 N N . LYS A 1 118 ? -14.686 13.496 21.258 1.00 60.19 118 LYS A N 1
ATOM 943 C CA . LYS A 1 118 ? -14.956 12.937 22.595 1.00 60.19 118 LYS A CA 1
ATOM 944 C C . LYS A 1 118 ? -15.015 13.998 23.702 1.00 60.19 118 LYS A C 1
ATOM 946 O O . LYS A 1 118 ? -15.642 13.742 24.722 1.00 60.19 118 LYS A O 1
ATOM 951 N N . LYS A 1 119 ? -14.408 15.177 23.515 1.00 59.50 119 LYS A N 1
ATOM 952 C CA . LYS A 1 119 ? -14.464 16.284 24.489 1.00 59.50 119 LYS A CA 1
ATOM 953 C C . LYS A 1 119 ? -15.733 17.143 24.374 1.00 59.50 119 LYS A C 1
ATOM 955 O O . LYS A 1 119 ? -16.089 17.806 25.335 1.00 59.50 119 LYS A O 1
ATOM 960 N N . LYS A 1 120 ? -16.430 17.127 23.231 1.00 58.31 120 LYS A N 1
ATOM 961 C CA . LYS A 1 120 ? -17.541 18.049 22.920 1.00 58.31 120 LYS A CA 1
ATOM 962 C C . LYS A 1 120 ? -19.010 17.569 23.083 1.00 58.31 120 LYS A C 1
ATOM 964 O O . LYS A 1 120 ? -19.869 18.255 22.535 1.00 58.31 120 LYS A O 1
ATOM 969 N N . PRO A 1 121 ? -19.389 16.500 23.820 1.00 53.94 121 PRO A N 1
ATOM 970 C CA . PRO A 1 121 ? -20.821 16.263 24.091 1.00 53.94 121 PRO A CA 1
ATOM 971 C C . PRO A 1 121 ? -21.356 16.826 25.421 1.00 53.94 121 PRO A C 1
ATOM 973 O O . PRO A 1 121 ? -22.566 17.014 25.530 1.00 53.94 121 PRO A O 1
ATOM 976 N N . ASN A 1 122 ? -20.509 17.083 26.429 1.00 54.28 122 ASN A N 1
ATOM 977 C CA . ASN A 1 122 ? -20.993 17.355 27.797 1.00 54.28 122 ASN A CA 1
ATOM 978 C C . ASN A 1 122 ? -21.070 18.836 28.193 1.00 54.28 122 ASN A C 1
ATOM 980 O O . ASN A 1 122 ? -21.820 19.165 29.106 1.00 54.28 122 ASN A O 1
ATOM 984 N N . GLU A 1 123 ? -20.355 19.740 27.526 1.00 53.56 123 GLU A N 1
ATOM 985 C CA . GLU A 1 123 ? -20.329 21.148 27.959 1.00 53.56 123 GLU A CA 1
ATOM 986 C C . GLU A 1 123 ? -21.612 21.906 27.584 1.00 53.56 123 GLU A C 1
ATOM 988 O O . GLU A 1 123 ? -22.138 22.654 28.400 1.00 53.56 123 GLU A O 1
ATOM 993 N N . VAL A 1 124 ? -22.192 21.651 26.405 1.00 52.34 124 VAL A N 1
ATOM 994 C CA . VAL A 1 124 ? -23.354 22.422 25.909 1.00 52.34 124 VAL A CA 1
ATOM 995 C C . VAL A 1 124 ? -24.671 22.038 26.605 1.00 52.34 124 VAL A C 1
ATOM 997 O O . VAL A 1 124 ? -25.587 22.850 26.704 1.00 52.34 124 VAL A O 1
ATOM 1000 N N . LYS A 1 125 ? -24.790 20.805 27.119 1.00 52.50 125 LYS A N 1
ATOM 1001 C CA . LYS A 1 125 ? -25.970 20.388 27.902 1.00 52.50 125 LYS A CA 1
ATOM 1002 C C . LYS A 1 125 ? -25.889 20.826 29.364 1.00 52.50 125 LYS A C 1
ATOM 1004 O O . LYS A 1 125 ? -26.926 21.125 29.949 1.00 52.50 125 LYS A O 1
ATOM 1009 N N . ASN A 1 126 ? -24.683 20.904 29.930 1.00 54.34 126 ASN A N 1
ATOM 1010 C CA . ASN A 1 126 ? -24.485 21.402 31.290 1.00 54.34 126 ASN A CA 1
ATOM 1011 C C . ASN A 1 126 ? -24.543 22.930 31.370 1.00 54.34 126 ASN A C 1
ATOM 1013 O O . ASN A 1 126 ? -24.977 23.441 32.390 1.00 54.34 126 ASN A O 1
ATOM 1017 N N . SER A 1 127 ? -24.196 23.667 30.310 1.00 54.78 127 SER A N 1
ATOM 1018 C CA . SER A 1 127 ? -24.258 25.134 30.333 1.00 54.78 127 SER A CA 1
ATOM 1019 C C . SER A 1 127 ? -25.685 25.680 30.463 1.00 54.78 127 SER A C 1
ATOM 1021 O O . SER A 1 127 ? -25.889 26.684 31.130 1.00 54.78 127 SER A O 1
ATOM 1023 N N . ILE A 1 128 ? -26.685 25.015 29.871 1.00 56.97 128 ILE A N 1
ATOM 1024 C CA . ILE A 1 128 ? -28.097 25.439 29.968 1.00 56.97 128 ILE A CA 1
ATOM 1025 C C . ILE A 1 128 ? -28.700 25.067 31.330 1.00 56.97 128 ILE A C 1
ATOM 1027 O O . ILE A 1 128 ? -29.516 25.814 31.865 1.00 56.97 128 ILE A O 1
ATOM 1031 N N . LYS A 1 129 ? -28.292 23.925 31.901 1.00 58.41 129 LYS A N 1
ATOM 1032 C CA . LYS A 1 129 ? -28.745 23.482 33.226 1.00 58.41 129 LYS A CA 1
ATOM 1033 C C . LYS A 1 129 ? -28.123 24.332 34.340 1.00 58.41 129 LYS A C 1
ATOM 1035 O O . LYS A 1 129 ? -28.856 24.843 35.171 1.00 58.41 129 LYS A O 1
ATOM 1040 N N . ASN A 1 130 ? -26.818 24.598 34.253 1.00 60.47 130 ASN A N 1
ATOM 1041 C CA . ASN A 1 130 ? -26.123 25.483 35.186 1.00 60.47 130 ASN A CA 1
ATOM 1042 C C . ASN A 1 130 ? -26.615 26.928 35.099 1.00 60.47 130 ASN A C 1
ATOM 1044 O O . ASN A 1 130 ? -26.745 27.556 36.132 1.00 60.47 130 ASN A O 1
ATOM 1048 N N . TYR A 1 131 ? -26.931 27.456 33.909 1.00 64.19 131 TYR A N 1
ATOM 1049 C CA . TYR A 1 131 ? -27.448 28.826 33.815 1.00 64.19 131 TYR A CA 1
ATOM 1050 C C . TYR A 1 131 ? -28.778 28.988 34.557 1.00 64.19 131 TYR A C 1
ATOM 1052 O O . TYR A 1 131 ? -28.984 29.984 35.241 1.00 64.19 131 TYR A O 1
ATOM 1060 N N . LYS A 1 132 ? -29.673 27.998 34.455 1.00 67.44 132 LYS A N 1
ATOM 1061 C CA . LYS A 1 132 ? -30.928 28.012 35.208 1.00 67.44 132 LYS A CA 1
ATOM 1062 C C . LYS A 1 132 ? -30.681 27.908 36.718 1.00 67.44 132 LYS A C 1
ATOM 1064 O O . LYS A 1 132 ? -31.245 28.697 37.463 1.00 67.44 132 LYS A O 1
ATOM 1069 N N . ASP A 1 133 ? -29.793 27.010 37.137 1.00 66.38 133 ASP A N 1
ATOM 1070 C CA . ASP A 1 133 ? -29.452 26.824 38.553 1.00 66.38 133 ASP A CA 1
ATOM 1071 C C . ASP A 1 133 ? -28.717 28.052 39.150 1.00 66.38 133 ASP A C 1
ATOM 1073 O O . ASP A 1 133 ? -28.928 28.400 40.308 1.00 66.38 133 ASP A O 1
ATOM 1077 N N . GLU A 1 134 ? -27.890 28.755 38.366 1.00 71.06 134 GLU A N 1
ATOM 1078 C CA . GLU A 1 134 ? -27.231 30.014 38.754 1.00 71.06 134 GLU A CA 1
ATOM 1079 C C . GLU A 1 134 ? -28.234 31.176 38.863 1.00 71.06 134 GLU A C 1
ATOM 1081 O O . GLU A 1 134 ? -28.130 31.991 39.777 1.00 71.06 134 GLU A O 1
ATOM 1086 N N . VAL A 1 135 ? -29.227 31.249 37.969 1.00 68.81 135 VAL A N 1
ATOM 1087 C CA . VAL A 1 135 ? -30.293 32.267 38.021 1.00 68.81 135 VAL A CA 1
ATOM 1088 C C . VAL A 1 135 ? -31.225 32.033 39.212 1.00 68.81 135 VAL A C 1
ATOM 1090 O O . VAL A 1 135 ? -31.525 32.987 39.928 1.00 68.81 135 VAL A O 1
ATOM 1093 N N . ASP A 1 136 ? -31.621 30.786 39.474 1.00 72.38 136 ASP A N 1
ATOM 1094 C CA . ASP A 1 136 ? -32.452 30.428 40.632 1.00 72.38 136 ASP A CA 1
ATOM 1095 C C . ASP A 1 136 ? -31.699 30.660 41.961 1.00 72.38 136 ASP A C 1
ATOM 1097 O O . ASP A 1 136 ? -32.308 31.026 42.960 1.00 72.38 136 ASP A O 1
ATOM 1101 N N . MET A 1 137 ? -30.366 30.557 41.988 1.00 67.44 137 MET A N 1
ATOM 1102 C CA . MET A 1 137 ? -29.562 30.889 43.176 1.00 67.44 137 MET A CA 1
ATOM 1103 C C . MET A 1 137 ? -29.483 32.398 43.460 1.00 67.44 137 MET A C 1
ATOM 1105 O O . MET A 1 137 ? -29.350 32.795 44.615 1.00 67.44 137 MET A O 1
ATOM 1109 N N . ILE A 1 138 ? -29.533 33.241 42.424 1.00 69.88 138 ILE A N 1
ATOM 1110 C CA . ILE A 1 138 ? -29.418 34.704 42.565 1.00 69.88 138 ILE A CA 1
ATOM 1111 C C . ILE A 1 138 ? -30.793 35.359 42.765 1.00 69.88 138 ILE A C 1
ATOM 1113 O O . ILE A 1 138 ? -30.889 36.372 43.456 1.00 69.88 138 ILE A O 1
ATOM 1117 N N . TYR A 1 139 ? -31.850 34.796 42.174 1.00 68.50 139 TYR A N 1
ATOM 1118 C CA . TYR A 1 139 ? -33.176 35.422 42.113 1.00 68.50 139 TYR A CA 1
ATOM 1119 C C . TYR A 1 139 ? -34.331 34.527 42.593 1.00 68.50 139 TYR A C 1
ATOM 1121 O O . TYR A 1 139 ? -35.468 34.992 42.632 1.00 68.50 139 TYR A O 1
ATOM 1129 N N . GLY A 1 140 ? -34.082 33.261 42.938 1.00 61.31 140 GLY A N 1
ATOM 1130 C CA . GLY A 1 140 ? -35.129 32.277 43.238 1.00 61.31 140 GLY A CA 1
ATOM 1131 C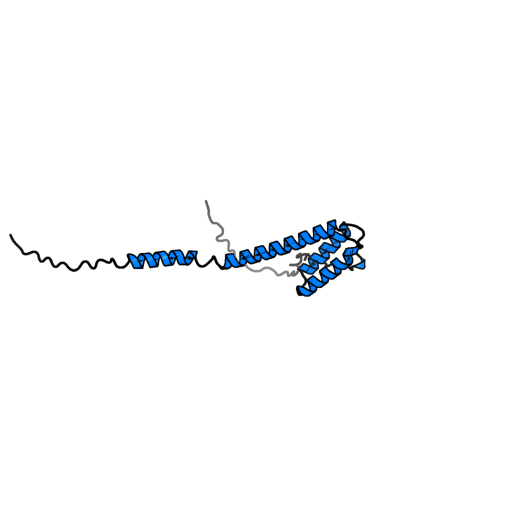 C . GLY A 1 140 ? -35.726 32.342 44.643 1.00 61.31 140 GLY A C 1
ATOM 1132 O O . GLY A 1 140 ? -36.676 31.611 44.896 1.00 61.31 140 GLY A O 1
ATOM 1133 N N . ASP A 1 141 ? -35.224 33.214 45.523 1.00 56.44 141 ASP A N 1
ATOM 1134 C CA . ASP A 1 141 ? -35.719 33.366 46.905 1.00 56.44 141 ASP A CA 1
ATOM 1135 C C . ASP A 1 141 ? -36.377 34.737 47.159 1.00 56.44 141 ASP A C 1
ATOM 1137 O O . ASP A 1 141 ? -36.349 35.279 48.257 1.00 56.44 141 ASP A O 1
ATOM 1141 N N . LEU A 1 142 ? -36.969 35.331 46.115 1.00 50.03 142 LEU A N 1
ATOM 1142 C CA . LEU A 1 142 ? -37.865 36.490 46.238 1.00 50.03 142 LEU A CA 1
ATOM 1143 C C . LEU A 1 142 ? -39.339 36.073 46.129 1.00 50.03 142 LEU A C 1
ATOM 1145 O O . LEU A 1 142 ? -40.154 36.799 45.554 1.00 50.03 142 LEU A O 1
ATOM 1149 N N . SER A 1 143 ? -39.713 34.920 46.696 1.00 52.62 143 SER A N 1
ATOM 1150 C CA . SER A 1 143 ? -41.067 34.827 47.237 1.00 52.62 143 SER A CA 1
ATOM 1151 C C . SER A 1 143 ? -41.108 35.786 48.417 1.00 52.62 143 SER A C 1
ATOM 1153 O O . SER A 1 143 ? -40.659 35.459 49.511 1.00 52.62 143 SER A O 1
ATOM 1155 N N . TYR A 1 144 ? -41.566 37.003 48.140 1.00 49.75 144 TYR A N 1
ATOM 1156 C CA . TYR A 1 144 ? -42.107 37.898 49.142 1.00 49.75 144 TYR A CA 1
ATOM 1157 C C . TYR A 1 144 ? -43.110 37.092 49.980 1.00 49.75 144 TYR A C 1
ATOM 1159 O O . TYR A 1 144 ? -44.258 36.913 49.573 1.00 49.75 144 TYR A O 1
ATOM 1167 N N . ASP A 1 145 ? -42.673 36.591 51.133 1.00 53.69 145 ASP A N 1
ATOM 1168 C CA . ASP A 1 145 ? -43.533 36.566 52.306 1.00 53.69 145 ASP A CA 1
ATOM 1169 C C . ASP A 1 145 ? -43.790 38.049 52.613 1.00 53.69 145 ASP A C 1
ATOM 1171 O O . ASP A 1 145 ? -43.062 38.679 53.379 1.00 53.69 145 ASP A O 1
ATOM 1175 N N . GLU A 1 146 ? -44.754 38.659 51.908 1.00 47.91 146 GLU A N 1
ATOM 1176 C CA . GLU A 1 146 ? -45.389 39.871 52.417 1.00 47.91 146 GLU A CA 1
ATOM 1177 C C . GLU A 1 146 ? -46.143 39.443 53.670 1.00 47.91 146 GLU A C 1
ATOM 1179 O O . GLU A 1 146 ? -47.251 38.912 53.625 1.00 47.91 146 GLU A O 1
ATOM 1184 N N . GLU A 1 147 ? -45.410 39.595 54.768 1.00 50.44 147 GLU A N 1
ATOM 1185 C CA . GLU A 1 147 ? -45.852 39.745 56.138 1.00 50.44 147 GLU A CA 1
ATOM 1186 C C . GLU A 1 147 ? -47.282 40.290 56.209 1.00 50.44 147 GLU A C 1
ATOM 1188 O O . GLU A 1 147 ? -47.587 41.349 55.655 1.00 50.44 147 GLU A O 1
ATOM 1193 N N . ASP A 1 148 ? -48.130 39.547 56.927 1.00 53.84 148 ASP A N 1
ATOM 1194 C CA . ASP A 1 148 ? -49.411 39.982 57.474 1.00 53.84 148 ASP A CA 1
ATOM 1195 C C . ASP A 1 148 ? -49.278 41.392 58.084 1.00 53.84 148 ASP A C 1
ATOM 1197 O O . ASP A 1 148 ? -48.904 41.557 59.248 1.00 53.84 148 ASP A O 1
ATOM 1201 N N . TYR A 1 149 ? -49.582 42.426 57.298 1.00 49.28 149 TYR A N 1
ATOM 1202 C CA . TYR A 1 149 ? -49.829 43.767 57.812 1.00 49.28 149 TYR A CA 1
ATOM 1203 C C . TYR A 1 149 ? -51.287 43.834 58.264 1.00 49.28 149 TYR A C 1
ATOM 1205 O O . TYR A 1 149 ? -52.218 44.077 57.495 1.00 49.28 149 TYR A O 1
ATOM 1213 N N . ASP A 1 150 ? -51.430 43.538 59.548 1.00 52.38 150 ASP A N 1
ATOM 1214 C CA . ASP A 1 150 ? -52.581 43.745 60.412 1.00 52.38 150 ASP A CA 1
ATOM 1215 C C . ASP A 1 150 ? -52.914 45.253 60.465 1.00 52.38 150 ASP A C 1
ATOM 1217 O O . ASP A 1 150 ? -52.442 45.974 61.340 1.00 52.38 150 ASP A O 1
ATOM 1221 N N . ASP A 1 151 ? -53.678 45.758 59.491 1.00 51.38 151 ASP A N 1
ATOM 1222 C CA . ASP A 1 151 ? -54.311 47.084 59.569 1.00 51.38 151 ASP A CA 1
ATOM 1223 C C . ASP A 1 151 ? -55.801 46.910 59.902 1.00 51.38 151 ASP A C 1
ATOM 1225 O O . ASP A 1 151 ? -56.707 46.968 59.063 1.00 51.38 151 ASP A O 1
ATOM 1229 N N . GLU A 1 152 ? -56.024 46.671 61.194 1.00 47.53 152 GLU A N 1
ATOM 1230 C CA . GLU A 1 152 ? -57.268 46.894 61.919 1.00 47.53 152 GLU A CA 1
ATOM 1231 C C . GLU A 1 152 ? -57.716 48.352 61.692 1.00 47.53 152 GLU A C 1
ATOM 1233 O O . GLU A 1 152 ? -57.226 49.287 62.323 1.00 47.53 152 GLU A O 1
ATOM 1238 N N . TYR A 1 153 ? -58.631 48.574 60.745 1.00 47.81 153 TYR A N 1
ATOM 1239 C CA . TYR A 1 153 ? -59.305 49.863 60.588 1.00 47.81 153 TYR A CA 1
ATOM 1240 C C . TYR A 1 153 ? -60.226 50.102 61.796 1.00 47.81 153 TYR A C 1
ATOM 1242 O O . TYR A 1 153 ? -61.188 49.346 61.965 1.00 47.81 153 TYR A O 1
ATOM 1250 N N . PRO A 1 154 ? -60.015 51.158 62.604 1.00 52.38 154 PRO A N 1
ATOM 1251 C CA . PRO A 1 154 ? -61.021 51.584 63.557 1.00 52.38 154 PRO 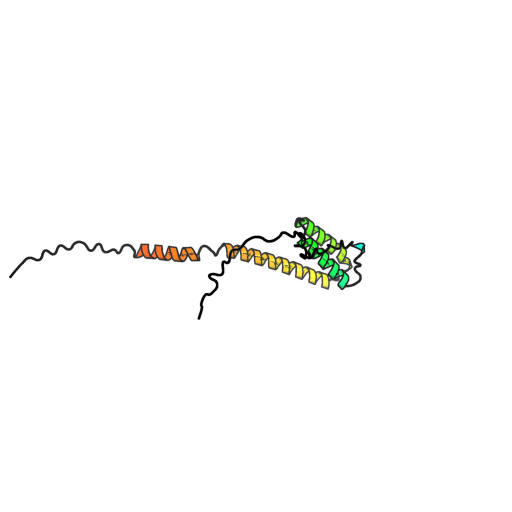A CA 1
ATOM 1252 C C . PRO A 1 154 ? -62.165 52.277 62.803 1.00 52.38 154 PRO A C 1
ATOM 1254 O O . PRO A 1 154 ? -61.940 53.057 61.873 1.00 52.38 154 PRO A O 1
ATOM 1257 N N . GLU A 1 155 ? -63.394 51.957 63.211 1.00 54.09 155 GLU A N 1
ATOM 1258 C CA . GLU A 1 155 ? -64.619 52.681 62.863 1.00 54.09 155 GLU A CA 1
ATOM 1259 C C . GLU A 1 155 ? -64.433 54.201 63.021 1.00 54.09 155 GLU A C 1
ATOM 1261 O O . GLU A 1 155 ? -63.799 54.648 63.975 1.00 54.09 155 GLU A O 1
ATOM 1266 N N . ASP A 1 156 ? -65.037 55.004 62.138 1.00 46.91 156 ASP A N 1
ATOM 1267 C CA . ASP A 1 156 ? -66.178 55.796 62.607 1.00 46.91 156 ASP A CA 1
ATOM 1268 C C . ASP A 1 156 ? -66.998 56.482 61.506 1.00 46.91 156 ASP A C 1
ATOM 1270 O O . ASP A 1 156 ? -66.514 56.880 60.439 1.00 46.91 156 ASP A O 1
ATOM 1274 N N . PHE A 1 157 ? -68.282 56.562 61.856 1.00 41.59 157 PHE A N 1
ATOM 1275 C CA . PHE A 1 157 ? -69.361 57.397 61.337 1.00 41.59 157 PHE A CA 1
ATOM 1276 C C . PHE A 1 157 ? -69.144 58.888 61.634 1.00 41.59 157 PHE A C 1
ATOM 1278 O O . PHE A 1 157 ? -68.540 59.218 62.677 1.00 41.59 157 PHE A O 1
#

Radius of gyration: 39.81 Å; chains: 1; bounding box: 86×90×82 Å

Secondary structure (DSSP, 8-state):
------S---------------------------------GGGS---SHHHHHHHHHHHHHHHHH----HHHHHHHHHHHHHHHGGG--HHHHHHHHHHHHHHHHHHHHHHHHHHHHHHSSSHHHHHHHHHHHHHHHHHTT-----------PPP--

Organism: Plasmodium yoelii (NCBI:txid5861)